Protein AF-A0A3R7XFP1-F1 (afdb_monomer_lite)

Radius of gyration: 24.04 Å; chains: 1; bounding box: 43×52×58 Å

Foldseek 3Di:
DDWPVVCVVQQFDLVQKWKWFDDPNDIHTFDKDFDDDDPTDTDIDTDDPDDGDMDMDGDHDPPVPPDPPPPVPPPPPPPPDDPPPDPPPDVVVVVVVVVVVVCVVVVVVVPD

Sequence (112 aa):
KVSSTWLNDNGIDHEDVYMNRFSGGEWERLDTTFEESDNEWYYYTSETPGFSQFAITGVQQDDPDKELVDENDVEPEEVDDLDEEEVPGFRILMSLFVVSVLVLAIGRFRYN

Secondary structure (DSSP, 8-state):
-EEHHHHHHHTEEEEEEEEEEEETTEEEEPPEEEEEE-SSEEEEEE--SS---EEEEEEEP--TTS----TT---------------TTHHHHHHHHHHHHHHHHHHHHTT-

InterPro domains:
  IPR026453 PGF-pre-PGF domain [TIGR04213] (1-58)

Organism: NCBI:txid768733

Structure (mmCIF, N/CA/C/O backbone):
data_AF-A0A3R7XFP1-F1
#
_entry.id   AF-A0A3R7XFP1-F1
#
loop_
_atom_site.group_PDB
_atom_site.id
_atom_site.type_symbol
_atom_site.label_atom_id
_atom_site.label_alt_id
_atom_site.label_comp_id
_atom_site.label_asym_id
_atom_site.label_entity_id
_atom_site.label_seq_id
_atom_site.pdbx_PDB_ins_code
_atom_site.Cartn_x
_atom_site.Cartn_y
_atom_site.Cartn_z
_atom_site.occupancy
_atom_site.B_iso_or_equiv
_atom_site.auth_seq_id
_atom_site.auth_comp_id
_atom_site.auth_asym_id
_atom_site.auth_atom_id
_atom_site.pdbx_PDB_model_num
ATOM 1 N N . LYS A 1 1 ? 5.909 1.981 1.208 1.00 95.69 1 LYS A N 1
ATOM 2 C CA . LYS A 1 1 ? 6.686 1.516 0.037 1.00 95.69 1 LYS A CA 1
ATOM 3 C C . LYS A 1 1 ? 6.097 0.213 -0.473 1.00 95.69 1 LYS A C 1
ATOM 5 O O . LYS A 1 1 ? 5.600 -0.550 0.351 1.00 95.69 1 LYS A O 1
ATOM 10 N N . VAL A 1 2 ? 6.174 -0.036 -1.773 1.00 97.75 2 VAL A N 1
ATOM 11 C CA . VAL A 1 2 ? 5.663 -1.238 -2.445 1.00 97.75 2 VAL A CA 1
ATOM 12 C C . VAL A 1 2 ? 6.746 -1.774 -3.372 1.00 97.75 2 VAL A C 1
ATOM 14 O O . VAL A 1 2 ? 7.483 -0.985 -3.955 1.00 97.75 2 VAL A O 1
ATOM 17 N N . SER A 1 3 ? 6.905 -3.096 -3.442 1.00 98.06 3 SER A N 1
ATOM 18 C CA . SER A 1 3 ? 7.925 -3.718 -4.293 1.00 98.06 3 SER A CA 1
ATOM 19 C C . SER A 1 3 ? 7.564 -3.543 -5.764 1.00 98.06 3 SER A C 1
ATOM 21 O O . SER A 1 3 ? 6.424 -3.792 -6.149 1.00 98.06 3 SER A O 1
ATOM 23 N N . SER A 1 4 ? 8.553 -3.173 -6.576 1.00 97.19 4 SER A N 1
ATOM 24 C CA . SER A 1 4 ? 8.412 -3.109 -8.030 1.00 97.19 4 SER A CA 1
ATOM 25 C C . SER A 1 4 ? 8.044 -4.471 -8.628 1.00 97.19 4 SER A C 1
ATOM 27 O O . SER A 1 4 ? 7.123 -4.567 -9.437 1.00 97.19 4 SER A O 1
ATOM 29 N N . THR A 1 5 ? 8.674 -5.547 -8.147 1.00 97.38 5 THR A N 1
ATOM 30 C CA . THR A 1 5 ? 8.362 -6.918 -8.575 1.00 97.38 5 THR A CA 1
ATOM 31 C C . THR A 1 5 ? 6.924 -7.299 -8.239 1.00 97.38 5 THR A C 1
ATOM 33 O O . THR A 1 5 ? 6.226 -7.823 -9.095 1.00 97.38 5 THR A O 1
ATOM 36 N N . TRP A 1 6 ? 6.439 -6.965 -7.037 1.00 96.25 6 TRP A N 1
ATOM 37 C CA . TRP A 1 6 ? 5.054 -7.266 -6.652 1.00 96.25 6 TRP A CA 1
ATOM 38 C C . TRP A 1 6 ? 4.032 -6.578 -7.565 1.00 96.25 6 TRP A C 1
ATOM 40 O O . TRP A 1 6 ? 3.044 -7.201 -7.941 1.00 96.25 6 TRP A O 1
ATOM 50 N N . LEU A 1 7 ? 4.270 -5.320 -7.951 1.00 95.69 7 LEU A N 1
ATOM 51 C CA . LEU A 1 7 ? 3.389 -4.612 -8.884 1.00 95.69 7 LEU A CA 1
ATOM 52 C C . LEU A 1 7 ? 3.375 -5.274 -10.263 1.00 95.69 7 LEU A C 1
ATOM 54 O O . LEU A 1 7 ? 2.302 -5.527 -10.805 1.00 95.69 7 LEU A O 1
ATOM 58 N N . ASN A 1 8 ? 4.552 -5.618 -10.788 1.00 94.38 8 ASN A N 1
ATOM 59 C CA . ASN A 1 8 ? 4.687 -6.285 -12.081 1.00 94.38 8 ASN A CA 1
ATOM 60 C C . ASN A 1 8 ? 3.996 -7.658 -12.091 1.00 94.38 8 ASN A C 1
ATOM 62 O O . ASN A 1 8 ? 3.134 -7.901 -12.933 1.00 94.38 8 ASN A O 1
ATOM 66 N N . ASP A 1 9 ? 4.285 -8.506 -11.100 1.00 94.94 9 ASP A N 1
ATOM 67 C CA . ASP A 1 9 ? 3.708 -9.851 -10.985 1.00 94.94 9 ASP A CA 1
ATOM 68 C C . ASP A 1 9 ? 2.173 -9.810 -10.928 1.00 94.94 9 ASP A C 1
ATOM 70 O O . ASP A 1 9 ? 1.490 -10.679 -11.469 1.00 94.94 9 ASP A O 1
ATOM 74 N N . ASN A 1 10 ? 1.615 -8.763 -10.314 1.00 93.81 10 ASN A N 1
ATOM 75 C CA . ASN A 1 10 ? 0.173 -8.575 -10.209 1.00 93.81 10 ASN A CA 1
ATOM 76 C C . ASN A 1 10 ? -0.421 -7.753 -11.369 1.00 93.81 10 ASN A C 1
ATOM 78 O O . ASN A 1 10 ? -1.639 -7.650 -11.467 1.00 93.81 10 ASN A O 1
ATOM 82 N N . GLY A 1 11 ? 0.386 -7.219 -12.295 1.00 94.06 11 GLY A N 1
ATOM 83 C CA . GLY A 1 11 ? -0.072 -6.325 -13.370 1.00 94.06 11 GLY A CA 1
ATOM 84 C C . GLY A 1 11 ? -0.773 -5.069 -12.850 1.00 94.06 11 GLY A C 1
ATOM 85 O O . GLY A 1 11 ? -1.818 -4.679 -13.364 1.00 94.06 11 GLY A O 1
ATOM 86 N N . ILE A 1 12 ? -0.230 -4.489 -11.785 1.00 95.50 12 ILE A N 1
ATOM 87 C CA . ILE A 1 12 ? -0.731 -3.271 -11.152 1.00 95.50 12 ILE A CA 1
ATOM 88 C C . ILE A 1 12 ? 0.181 -2.123 -11.581 1.00 95.50 12 ILE A C 1
ATOM 90 O O . ILE A 1 12 ? 1.398 -2.202 -11.397 1.00 95.50 12 ILE A O 1
ATOM 94 N N . ASP A 1 13 ? -0.392 -1.050 -12.125 1.00 95.56 13 ASP A N 1
ATOM 95 C CA . ASP A 1 13 ? 0.367 0.172 -12.380 1.00 95.56 13 ASP A CA 1
ATOM 96 C C . ASP A 1 13 ? 0.719 0.854 -11.047 1.00 95.56 13 ASP A C 1
ATOM 98 O O . ASP A 1 13 ? -0.062 0.853 -10.094 1.00 95.56 13 ASP A O 1
ATOM 102 N N . HIS A 1 14 ? 1.903 1.454 -10.954 1.00 95.25 14 HIS A N 1
ATOM 103 C CA . HIS A 1 14 ? 2.307 2.218 -9.777 1.00 95.25 14 HIS A CA 1
ATOM 104 C C . HIS A 1 14 ? 1.346 3.366 -9.418 1.00 95.25 14 HIS A C 1
ATOM 106 O O . HIS A 1 14 ? 1.277 3.722 -8.240 1.00 95.25 14 HIS A O 1
ATOM 112 N N . GLU A 1 15 ? 0.599 3.917 -10.379 1.00 95.38 15 GLU A N 1
ATOM 113 C CA . GLU A 1 15 ? -0.440 4.931 -10.145 1.00 95.38 15 GLU A CA 1
ATOM 114 C C . GLU A 1 15 ? -1.734 4.338 -9.554 1.00 95.38 15 GLU A C 1
ATOM 116 O O . GLU A 1 15 ? -2.513 5.052 -8.921 1.00 95.38 15 GLU A O 1
ATOM 121 N N . ASP A 1 16 ? -1.937 3.024 -9.681 1.00 96.31 16 ASP A N 1
ATOM 122 C CA . ASP A 1 16 ? -3.137 2.302 -9.243 1.00 96.31 16 ASP A CA 1
ATOM 123 C C . ASP A 1 16 ? -2.993 1.694 -7.834 1.00 96.31 16 ASP A C 1
ATOM 125 O O . ASP A 1 16 ? -3.741 0.792 -7.444 1.00 96.31 16 ASP A O 1
ATOM 129 N N . VAL A 1 17 ? -2.039 2.195 -7.043 1.00 97.88 17 VAL A N 1
ATOM 130 C CA . VAL A 1 17 ? -1.756 1.766 -5.666 1.00 97.88 17 VAL A CA 1
ATOM 131 C C . VAL A 1 17 ? -2.382 2.719 -4.652 1.00 97.88 17 VAL A C 1
ATOM 133 O O . VAL A 1 17 ? -2.172 3.929 -4.690 1.00 97.88 17 VAL A O 1
ATOM 136 N N . TYR A 1 18 ? -3.079 2.159 -3.663 1.00 97.69 18 TYR A N 1
ATOM 137 C CA . TYR A 1 18 ? -3.783 2.924 -2.635 1.00 97.69 18 TYR A CA 1
ATOM 138 C C . TYR A 1 18 ? -3.510 2.401 -1.227 1.00 97.69 18 TYR A C 1
ATOM 140 O O . TYR A 1 18 ? -3.499 1.189 -0.987 1.00 97.69 18 TYR A O 1
ATOM 148 N N . MET A 1 19 ? -3.369 3.321 -0.269 1.00 97.88 19 MET A N 1
ATOM 149 C CA . MET A 1 19 ? -3.447 3.006 1.153 1.00 97.88 19 MET A CA 1
ATOM 150 C C . MET A 1 19 ? -4.905 3.068 1.614 1.00 97.88 19 MET A C 1
ATOM 152 O O . MET A 1 19 ? -5.618 4.035 1.363 1.00 97.88 19 MET A O 1
ATOM 156 N N . ASN A 1 20 ? -5.353 2.042 2.327 1.00 97.69 20 ASN A N 1
ATOM 157 C CA . ASN A 1 20 ? -6.683 1.973 2.920 1.00 97.69 20 ASN A CA 1
ATOM 158 C C . ASN A 1 20 ? -6.560 1.950 4.436 1.00 97.69 20 ASN A C 1
ATOM 160 O O . ASN A 1 20 ? -5.631 1.356 4.985 1.00 97.69 20 ASN A O 1
ATOM 164 N N . ARG A 1 21 ? -7.522 2.566 5.111 1.00 97.88 21 ARG A N 1
ATOM 165 C CA . ARG A 1 21 ? -7.634 2.645 6.562 1.00 97.88 21 ARG A CA 1
ATOM 166 C C . ARG A 1 21 ? -8.891 1.918 7.004 1.00 97.88 21 ARG A C 1
ATOM 168 O O . ARG A 1 21 ? -9.978 2.217 6.528 1.00 97.88 21 ARG A O 1
ATOM 175 N N . PHE A 1 22 ? -8.764 1.008 7.959 1.00 97.75 22 PHE A N 1
ATOM 176 C CA . PHE A 1 22 ? -9.941 0.415 8.582 1.00 97.75 22 PHE A CA 1
ATOM 177 C C . PHE A 1 22 ? -10.499 1.372 9.636 1.00 97.75 22 PHE A C 1
ATOM 179 O O . PHE A 1 22 ? -9.761 1.842 10.499 1.00 97.75 22 PHE A O 1
ATOM 186 N N . SER A 1 23 ? -11.781 1.705 9.614 1.00 96.19 23 SER A N 1
ATOM 187 C CA . SER A 1 23 ? -12.400 2.538 10.647 1.00 96.19 23 SER A CA 1
ATOM 188 C C . SER A 1 23 ? -13.897 2.334 10.677 1.00 96.19 23 SER A C 1
ATOM 190 O O . SER A 1 23 ? -14.493 2.056 9.652 1.00 96.19 23 SER A O 1
ATOM 192 N N . GLY A 1 24 ? -14.522 2.430 11.851 1.00 93.81 24 GLY A N 1
ATOM 193 C CA . GLY A 1 24 ? -15.981 2.299 11.942 1.00 93.81 24 GLY A CA 1
ATOM 194 C C . GLY A 1 24 ? -16.544 0.936 11.509 1.00 93.81 24 GLY A C 1
ATOM 195 O O . GLY A 1 24 ? -17.755 0.807 11.393 1.00 93.81 24 GLY A O 1
ATOM 196 N N . GLY A 1 25 ? -15.697 -0.082 11.310 1.00 97.06 25 GLY A N 1
ATOM 197 C CA . GLY A 1 25 ? -16.107 -1.390 10.792 1.00 97.06 25 GLY A CA 1
ATOM 198 C C . GLY A 1 25 ? -15.992 -1.539 9.271 1.00 97.06 25 GLY A C 1
ATOM 199 O O . GLY A 1 25 ? -16.368 -2.585 8.752 1.00 97.06 25 GLY A O 1
ATOM 200 N N . GLU A 1 26 ? -15.456 -0.542 8.567 1.00 97.69 26 GLU A N 1
ATOM 201 C CA . GLU A 1 26 ? -15.317 -0.527 7.110 1.00 97.69 26 GLU A CA 1
ATOM 202 C C . GLU A 1 26 ? -13.911 -0.101 6.661 1.00 97.69 26 GLU A C 1
ATOM 204 O O . GLU A 1 26 ? -13.131 0.464 7.432 1.00 97.69 26 GLU A O 1
ATOM 209 N N . TRP A 1 27 ? -13.568 -0.421 5.411 1.00 97.69 27 TRP A N 1
ATOM 210 C CA . TRP A 1 27 ? -12.326 0.018 4.775 1.00 97.69 27 TRP A CA 1
ATOM 211 C C . TRP A 1 27 ? -12.563 1.313 4.004 1.00 97.69 27 TRP A C 1
ATOM 213 O O . TRP A 1 27 ? -13.405 1.369 3.113 1.00 97.69 27 TRP A O 1
ATOM 223 N N . GLU A 1 28 ? -11.779 2.335 4.325 1.00 96.94 28 GLU A N 1
ATOM 224 C CA . GLU A 1 28 ? -11.789 3.640 3.676 1.00 96.94 28 GLU A CA 1
ATOM 225 C C . GLU A 1 28 ? -10.501 3.811 2.867 1.00 96.94 28 GLU A C 1
ATOM 227 O O . GLU A 1 28 ? -9.400 3.691 3.410 1.00 96.94 28 GLU A O 1
ATOM 232 N N . ARG A 1 29 ? -10.622 4.101 1.570 1.00 96.94 29 ARG A N 1
ATOM 233 C CA . ARG A 1 29 ? -9.469 4.453 0.737 1.00 96.94 29 ARG A CA 1
ATOM 234 C C . ARG A 1 29 ? -8.988 5.855 1.100 1.00 96.94 29 ARG A C 1
ATOM 236 O O . ARG A 1 29 ? -9.781 6.791 1.109 1.00 96.94 29 ARG A O 1
ATOM 243 N N . LEU A 1 30 ? -7.695 5.994 1.364 1.00 97.38 30 LEU A N 1
ATOM 244 C CA . LEU A 1 30 ? -7.065 7.280 1.628 1.00 97.38 30 LEU A CA 1
ATOM 245 C C . LEU A 1 30 ? -6.546 7.906 0.339 1.00 97.38 30 LEU A C 1
ATOM 247 O O . LEU A 1 30 ? -6.166 7.202 -0.602 1.00 97.38 30 LEU A O 1
ATOM 251 N N . ASP A 1 31 ? -6.460 9.233 0.344 1.00 96.12 31 ASP A N 1
ATOM 252 C CA . ASP A 1 31 ? -5.712 9.957 -0.676 1.00 96.12 31 ASP A CA 1
ATOM 253 C C . ASP A 1 31 ? -4.241 9.520 -0.613 1.00 96.12 31 ASP A C 1
ATOM 255 O O . ASP A 1 31 ? -3.591 9.599 0.436 1.00 96.12 31 ASP A O 1
ATOM 259 N N . THR A 1 32 ? -3.762 8.925 -1.702 1.00 97.88 32 THR A N 1
ATOM 260 C CA . THR A 1 32 ? -2.455 8.267 -1.778 1.00 97.88 32 THR A CA 1
ATOM 261 C C . THR A 1 32 ? -1.677 8.876 -2.924 1.00 97.88 32 THR A C 1
ATOM 263 O O . THR A 1 32 ? -2.071 8.756 -4.080 1.00 97.88 32 THR A O 1
ATOM 266 N N . THR A 1 33 ? -0.561 9.510 -2.590 1.00 97.81 33 THR A N 1
ATOM 267 C CA . THR A 1 33 ? 0.311 10.187 -3.544 1.00 97.81 33 THR A CA 1
ATOM 268 C C . THR A 1 33 ? 1.551 9.343 -3.764 1.00 97.81 33 THR A C 1
ATOM 270 O O . THR A 1 33 ? 2.228 8.970 -2.805 1.00 97.81 33 THR A O 1
ATOM 273 N N . PHE A 1 34 ? 1.855 9.042 -5.023 1.00 97.50 34 PHE A N 1
ATOM 274 C CA . PHE A 1 34 ? 3.166 8.533 -5.409 1.00 97.50 34 PHE A CA 1
ATOM 275 C C . PHE A 1 34 ? 4.208 9.653 -5.295 1.00 97.50 34 PHE A C 1
ATOM 277 O O . PHE A 1 34 ? 3.997 10.750 -5.809 1.00 97.50 34 PHE A O 1
ATOM 284 N N . GLU A 1 35 ? 5.323 9.380 -4.621 1.00 97.44 35 GLU A N 1
ATOM 285 C CA . GLU A 1 35 ? 6.387 10.366 -4.385 1.00 97.44 35 GLU A CA 1
ATOM 286 C C . GLU A 1 35 ? 7.573 10.133 -5.321 1.00 97.44 35 GLU A C 1
ATOM 288 O O . GLU A 1 35 ? 7.958 10.995 -6.109 1.00 97.44 35 GLU A O 1
ATOM 293 N N . GLU A 1 36 ? 8.171 8.949 -5.215 1.00 97.12 36 GLU A N 1
ATOM 294 C CA . GLU A 1 36 ? 9.376 8.574 -5.938 1.00 97.12 36 GLU A CA 1
ATOM 295 C C . GLU A 1 36 ? 9.515 7.053 -6.007 1.00 97.12 36 GLU A C 1
ATOM 297 O O . GLU A 1 36 ? 8.851 6.298 -5.291 1.00 97.12 36 GLU A O 1
ATOM 302 N N . SER A 1 37 ? 10.427 6.597 -6.856 1.00 97.62 37 SER A N 1
ATOM 303 C CA . SER A 1 37 ? 10.804 5.194 -6.969 1.00 97.62 37 SER A CA 1
ATOM 304 C C . SER A 1 37 ? 12.317 5.048 -7.025 1.00 97.62 37 SER A C 1
ATOM 306 O O . SER A 1 37 ? 13.020 5.912 -7.551 1.00 97.62 37 SER A O 1
ATOM 308 N N . ASP A 1 38 ? 12.803 3.908 -6.554 1.00 96.69 38 ASP A N 1
ATOM 309 C CA . ASP A 1 38 ? 14.154 3.425 -6.816 1.00 96.69 38 ASP A CA 1
ATOM 310 C C . ASP A 1 38 ? 14.104 2.136 -7.662 1.00 96.69 38 ASP A C 1
ATOM 312 O O . ASP A 1 38 ? 13.084 1.816 -8.273 1.00 96.69 38 ASP A O 1
ATOM 316 N N . ASN A 1 39 ? 15.217 1.402 -7.745 1.00 95.38 39 ASN A N 1
ATOM 317 C CA . ASN A 1 39 ? 15.298 0.186 -8.560 1.00 95.38 39 ASN A CA 1
ATOM 318 C C . ASN A 1 39 ? 14.435 -0.978 -8.038 1.00 95.38 39 ASN A C 1
ATOM 320 O O . ASN A 1 39 ? 14.188 -1.919 -8.787 1.00 95.38 39 ASN A O 1
ATOM 324 N N . GLU A 1 40 ? 14.033 -0.967 -6.768 1.00 97.62 40 GLU A N 1
ATOM 325 C CA . GLU A 1 40 ? 13.347 -2.085 -6.111 1.00 97.62 40 GLU A CA 1
ATOM 326 C C . GLU A 1 40 ? 11.978 -1.675 -5.542 1.00 97.62 40 GLU A C 1
ATOM 328 O O . GLU A 1 40 ? 11.085 -2.519 -5.411 1.00 97.62 40 GLU A O 1
ATOM 333 N N . TRP A 1 41 ? 11.777 -0.390 -5.236 1.00 98.19 41 TRP A N 1
ATOM 334 C CA . TRP A 1 41 ? 10.626 0.101 -4.484 1.00 98.19 41 TRP A CA 1
ATOM 335 C C . TRP A 1 41 ? 9.979 1.345 -5.094 1.00 98.19 41 TRP A C 1
ATOM 337 O O . TRP A 1 41 ? 10.652 2.259 -5.564 1.00 98.19 41 TRP A O 1
ATOM 347 N N . TYR A 1 42 ? 8.657 1.415 -4.952 1.00 98.38 42 TYR A N 1
ATOM 348 C CA . TYR A 1 42 ? 7.843 2.617 -5.125 1.00 98.38 42 TYR A CA 1
ATOM 349 C C . TYR A 1 42 ? 7.437 3.169 -3.751 1.00 98.38 42 TYR A C 1
ATOM 351 O O . TYR A 1 42 ? 7.040 2.411 -2.852 1.00 98.38 42 TYR A O 1
ATOM 359 N N . TYR A 1 43 ? 7.544 4.481 -3.559 1.00 98.31 43 TYR A N 1
ATOM 360 C CA . TYR A 1 43 ? 7.255 5.171 -2.303 1.00 98.31 43 TYR A CA 1
ATOM 361 C C . TYR A 1 43 ? 6.003 6.035 -2.439 1.00 98.31 43 TYR A C 1
ATOM 363 O O . TYR A 1 43 ? 5.799 6.714 -3.442 1.00 98.31 43 TYR A O 1
ATOM 371 N N . TYR A 1 44 ? 5.165 5.982 -1.404 1.00 98.19 44 TYR A N 1
ATOM 372 C CA . TYR A 1 44 ? 3.855 6.622 -1.374 1.00 98.19 44 TYR A CA 1
ATOM 373 C C . TYR A 1 44 ? 3.636 7.305 -0.031 1.00 98.19 44 TYR A C 1
ATOM 375 O O . TYR A 1 44 ? 4.094 6.792 1.000 1.00 98.19 44 TYR A O 1
ATOM 383 N N . THR A 1 45 ? 2.870 8.391 -0.054 1.00 97.81 45 THR A N 1
ATOM 384 C CA . THR A 1 45 ? 2.438 9.153 1.120 1.00 97.81 45 THR A CA 1
ATOM 385 C C . THR A 1 45 ? 0.916 9.235 1.161 1.00 97.81 45 THR A C 1
ATOM 387 O O . THR A 1 45 ? 0.269 9.400 0.131 1.00 97.81 45 THR A O 1
ATOM 390 N N . SER A 1 46 ? 0.345 9.174 2.365 1.00 97.31 46 SER A N 1
ATOM 391 C CA . SER A 1 46 ? -1.077 9.428 2.606 1.00 97.31 46 SER A CA 1
ATOM 392 C C . SER A 1 46 ? -1.268 10.157 3.927 1.00 97.31 46 SER A C 1
ATOM 394 O O . SER A 1 46 ? -0.615 9.834 4.925 1.00 97.31 46 SER A O 1
ATOM 396 N N . GLU A 1 47 ? -2.200 11.105 3.963 1.00 95.50 47 GLU A N 1
ATOM 397 C CA . GLU A 1 47 ? -2.611 11.744 5.210 1.00 95.50 47 GLU A CA 1
ATOM 398 C C . GLU A 1 47 ? -3.570 10.831 5.983 1.00 95.50 47 GLU A C 1
ATOM 400 O O . GLU A 1 47 ? -4.523 10.281 5.431 1.00 95.50 47 GLU A O 1
ATOM 405 N N . THR A 1 48 ? -3.330 10.658 7.287 1.00 93.88 48 THR A N 1
ATOM 406 C CA . THR A 1 48 ? -4.188 9.822 8.142 1.00 93.88 48 THR A CA 1
ATOM 407 C C . THR A 1 48 ? -4.738 10.641 9.312 1.00 93.88 48 THR A C 1
ATOM 409 O O . THR A 1 48 ? -3.949 11.295 9.999 1.00 93.88 48 THR A O 1
ATOM 412 N N . PRO A 1 49 ? -6.049 10.571 9.623 1.00 89.31 49 PRO A N 1
ATOM 413 C CA . PRO A 1 49 ? -6.630 11.265 10.781 1.00 89.31 49 PRO A CA 1
ATOM 414 C C . PRO A 1 49 ? -6.140 10.739 12.142 1.00 89.31 49 PRO A C 1
ATOM 416 O O . PRO A 1 49 ? -6.397 11.347 13.179 1.00 89.31 49 PRO A O 1
ATOM 419 N N . GLY A 1 50 ? -5.485 9.575 12.159 1.00 91.81 50 GLY A N 1
ATOM 420 C CA . GLY A 1 50 ? -4.982 8.920 13.359 1.00 91.81 50 GLY A CA 1
ATOM 421 C C . GLY A 1 50 ? -4.691 7.438 13.133 1.00 91.81 50 GLY A C 1
ATOM 422 O O . GLY A 1 50 ? -4.912 6.895 12.048 1.00 91.81 50 GLY A O 1
ATOM 423 N N . PHE A 1 51 ? -4.227 6.774 14.191 1.00 93.06 51 PHE A N 1
ATOM 424 C CA . PHE A 1 51 ? -3.855 5.361 14.152 1.00 93.06 51 PHE A CA 1
ATOM 425 C C . PHE A 1 51 ? -5.040 4.444 13.834 1.00 93.06 51 PHE A C 1
ATOM 427 O O . PHE A 1 51 ? -6.147 4.628 14.343 1.00 93.06 51 PHE A O 1
ATOM 434 N N . SER A 1 52 ? -4.776 3.438 13.002 1.00 96.75 52 SER A N 1
ATOM 435 C CA . SER A 1 52 ? -5.676 2.323 12.734 1.00 96.75 52 SER A CA 1
ATOM 436 C C . SER A 1 52 ? -4.923 1.134 12.125 1.00 96.75 52 SER A C 1
ATOM 438 O O . SER A 1 52 ? -3.694 1.145 12.051 1.00 96.75 52 SER A O 1
ATOM 440 N N . GLN A 1 53 ? -5.657 0.112 11.686 1.00 97.75 53 GLN A N 1
ATOM 441 C CA . GLN A 1 53 ? -5.155 -0.863 10.724 1.00 97.75 53 GLN A CA 1
ATOM 442 C C . GLN A 1 53 ? -5.140 -0.242 9.329 1.00 97.75 53 GLN A C 1
ATOM 444 O O . GLN A 1 53 ? -6.057 0.499 8.959 1.00 97.75 53 GLN A O 1
ATOM 449 N N . PHE A 1 54 ? -4.104 -0.571 8.565 1.00 97.06 54 PHE A N 1
ATOM 450 C CA . PHE A 1 54 ? -3.923 -0.088 7.207 1.00 97.06 54 PHE A CA 1
ATOM 451 C C . PHE A 1 54 ? -3.606 -1.249 6.270 1.00 97.06 54 PHE A C 1
ATOM 453 O O . PHE A 1 54 ? -2.981 -2.226 6.684 1.00 97.06 54 PHE A O 1
ATOM 460 N N . ALA A 1 55 ? -4.026 -1.125 5.017 1.00 97.75 55 ALA A N 1
ATOM 461 C CA . ALA A 1 55 ? -3.745 -2.085 3.959 1.00 97.75 55 ALA A CA 1
ATOM 462 C C . ALA A 1 55 ? -3.318 -1.348 2.693 1.00 97.75 55 ALA A C 1
ATOM 464 O O . ALA A 1 55 ? -3.880 -0.307 2.360 1.00 97.75 55 ALA A O 1
ATOM 465 N N . ILE A 1 56 ? -2.343 -1.901 1.981 1.00 97.50 56 ILE A N 1
ATOM 466 C CA . ILE A 1 56 ? -1.966 -1.437 0.647 1.00 97.50 56 ILE A CA 1
ATOM 467 C C . ILE A 1 56 ? -2.693 -2.328 -0.355 1.00 97.50 56 ILE A C 1
ATOM 469 O O . ILE A 1 56 ? -2.622 -3.551 -0.253 1.00 97.50 56 ILE A O 1
ATOM 473 N N . THR A 1 57 ? -3.400 -1.721 -1.299 1.00 97.38 57 THR A N 1
ATOM 474 C CA . THR A 1 57 ? -4.117 -2.420 -2.373 1.00 97.38 57 THR A CA 1
ATOM 475 C C . THR A 1 57 ? -3.700 -1.849 -3.713 1.00 97.38 57 THR A C 1
ATOM 477 O O . THR A 1 57 ? -3.387 -0.662 -3.775 1.00 97.38 57 THR A O 1
ATOM 480 N N . GLY A 1 58 ? -3.784 -2.641 -4.777 1.00 95.69 58 GLY A N 1
ATOM 481 C CA . GLY A 1 58 ? -3.687 -2.127 -6.136 1.00 95.69 58 GLY A CA 1
ATOM 482 C C . GLY A 1 58 ? -4.860 -2.573 -6.994 1.00 95.69 58 GLY A C 1
ATOM 483 O O . GLY A 1 58 ? -5.464 -3.612 -6.721 1.00 95.69 58 GLY A O 1
ATOM 484 N N . VAL A 1 59 ? -5.208 -1.762 -7.987 1.00 93.81 59 VAL A N 1
ATOM 485 C CA . VAL A 1 59 ? -6.205 -2.115 -9.001 1.00 93.81 59 VAL A CA 1
ATOM 486 C C . VAL A 1 59 ? -5.456 -2.676 -10.203 1.00 93.81 59 VAL A C 1
ATOM 488 O O . VAL A 1 59 ? -4.551 -2.033 -10.725 1.00 93.81 59 VAL A O 1
ATOM 491 N N . GLN A 1 60 ? -5.795 -3.899 -10.605 1.00 90.56 60 GLN A N 1
ATOM 492 C CA . GLN A 1 60 ? -5.274 -4.451 -11.852 1.00 90.56 60 GLN A CA 1
ATOM 493 C C . GLN A 1 60 ? -5.924 -3.689 -13.002 1.00 90.56 60 GLN A C 1
ATOM 495 O O . GLN A 1 60 ? -7.139 -3.481 -12.993 1.00 90.56 60 GLN A O 1
ATOM 500 N N . GLN A 1 61 ? -5.127 -3.264 -13.975 1.00 77.88 61 GLN A N 1
ATOM 501 C CA . GLN A 1 61 ? -5.700 -2.788 -15.225 1.00 77.88 61 GLN A CA 1
ATOM 502 C C . GLN A 1 61 ? -6.249 -4.002 -15.971 1.00 77.88 61 GLN A C 1
ATOM 504 O O . GLN A 1 61 ? -5.591 -5.044 -16.011 1.00 77.88 61 GLN A O 1
ATOM 509 N N . ASP A 1 62 ? -7.463 -3.880 -16.514 1.00 67.62 62 ASP A N 1
ATOM 510 C CA . ASP A 1 62 ? -8.058 -4.904 -17.370 1.00 67.62 62 ASP A CA 1
ATOM 511 C C . ASP A 1 62 ? -7.176 -5.051 -18.617 1.00 67.62 62 A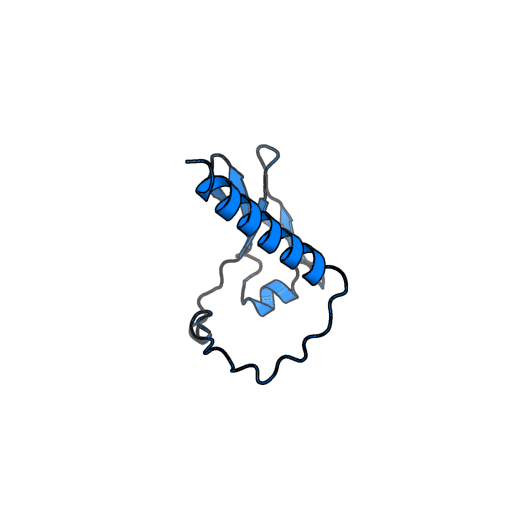SP A C 1
ATOM 513 O O . ASP A 1 62 ? -7.345 -4.341 -19.611 1.00 67.62 62 ASP A O 1
ATOM 517 N N . ASP A 1 63 ? -6.192 -5.940 -18.545 1.00 59.66 63 ASP A N 1
ATOM 518 C CA . ASP A 1 63 ? -5.466 -6.414 -19.707 1.00 59.66 63 ASP A CA 1
ATOM 519 C C . ASP A 1 63 ? -6.383 -7.423 -20.414 1.00 59.66 63 ASP A C 1
ATOM 521 O O . ASP A 1 63 ? -6.632 -8.498 -19.860 1.00 59.66 63 ASP A O 1
ATOM 525 N N . PRO A 1 64 ? -6.933 -7.105 -21.603 1.00 57.59 64 PRO A N 1
ATOM 526 C CA . PRO A 1 64 ? -7.816 -8.021 -22.321 1.00 57.59 64 PRO A CA 1
ATOM 527 C C . PRO A 1 64 ? -7.132 -9.347 -22.696 1.00 57.59 64 PRO A C 1
ATOM 529 O O . PRO A 1 64 ? -7.839 -10.286 -23.061 1.00 57.59 64 PRO A O 1
ATOM 532 N N . ASP A 1 65 ? -5.800 -9.431 -22.584 1.00 56.56 65 ASP A N 1
ATOM 533 C CA . ASP A 1 65 ? -5.007 -10.626 -22.868 1.00 56.56 65 ASP A CA 1
ATOM 534 C C . ASP A 1 65 ? -4.556 -11.383 -21.598 1.00 56.56 65 ASP A C 1
ATOM 536 O O . ASP A 1 65 ? -3.978 -12.469 -21.710 1.00 56.56 65 ASP A O 1
ATOM 540 N N . LYS A 1 66 ? -4.846 -10.882 -20.383 1.00 55.12 66 LYS A N 1
ATOM 541 C CA . LYS A 1 66 ? -4.716 -11.695 -19.164 1.00 55.12 66 LYS A CA 1
ATOM 542 C C . LYS A 1 66 ? -5.918 -12.630 -19.075 1.00 55.12 66 LYS A C 1
ATOM 544 O O . LYS A 1 66 ? -6.996 -12.236 -18.633 1.00 55.12 66 LYS A O 1
ATOM 549 N N . GLU A 1 67 ? -5.724 -13.891 -19.464 1.00 53.00 67 GLU A N 1
ATOM 550 C CA . GLU A 1 67 ? -6.614 -14.968 -19.029 1.00 53.00 67 GLU A CA 1
ATOM 551 C C . GLU A 1 67 ? -6.755 -14.874 -17.505 1.00 53.00 67 GLU A C 1
ATOM 553 O O . GLU A 1 67 ? -5.774 -14.981 -16.764 1.00 53.00 67 GLU A O 1
ATOM 558 N N . LEU A 1 68 ? -7.979 -14.606 -17.048 1.00 53.38 68 LEU A N 1
ATOM 559 C CA . LEU A 1 68 ? -8.348 -14.683 -15.645 1.00 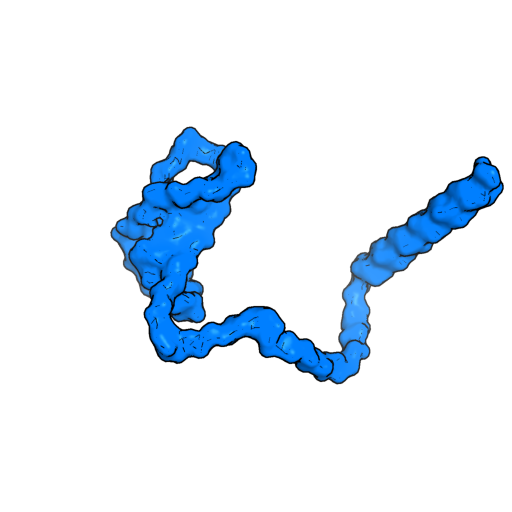53.38 68 LEU A CA 1
ATOM 560 C C . LEU A 1 68 ? -8.077 -16.121 -15.210 1.00 53.38 68 LEU A C 1
ATOM 562 O O . LEU A 1 68 ? -8.872 -17.014 -15.498 1.00 53.38 68 LEU A O 1
ATOM 566 N N . VAL A 1 69 ? -6.941 -16.358 -14.557 1.00 51.72 69 VAL A N 1
ATOM 567 C CA . VAL A 1 69 ? -6.749 -17.594 -13.808 1.00 51.72 69 VAL A CA 1
ATOM 568 C C . VAL A 1 69 ? -7.730 -17.496 -12.652 1.00 51.72 69 VAL A C 1
ATOM 570 O O . VAL A 1 69 ? -7.491 -16.792 -11.672 1.00 51.72 69 VAL A O 1
ATOM 573 N N . ASP A 1 70 ? -8.894 -18.107 -12.843 1.00 46.47 70 ASP A N 1
ATOM 574 C CA . ASP A 1 70 ? -9.888 -18.277 -11.803 1.00 46.47 70 ASP A CA 1
ATOM 575 C C . ASP A 1 70 ? -9.215 -19.040 -10.660 1.00 46.47 70 ASP A C 1
ATOM 577 O O . ASP A 1 70 ? -8.886 -20.218 -10.785 1.00 46.47 70 ASP A O 1
ATOM 581 N N . GLU A 1 71 ? -8.983 -18.364 -9.536 1.00 57.16 71 GLU A N 1
ATOM 582 C CA . GLU A 1 71 ? -8.466 -18.999 -8.321 1.00 57.16 71 GLU A CA 1
ATOM 583 C C . GLU A 1 71 ? -9.417 -20.084 -7.777 1.00 57.16 71 GLU A C 1
ATOM 585 O O . GLU A 1 71 ? -9.028 -20.859 -6.905 1.00 57.16 71 GLU A O 1
ATOM 590 N N . ASN A 1 72 ? -10.646 -20.171 -8.304 1.00 52.47 72 ASN A N 1
ATOM 591 C CA . ASN A 1 72 ? -11.614 -21.218 -7.991 1.00 52.47 72 ASN A CA 1
ATOM 592 C C . ASN A 1 72 ? -11.598 -22.399 -8.980 1.00 52.47 72 ASN A C 1
ATOM 594 O O . ASN A 1 72 ? -12.301 -23.375 -8.720 1.00 52.47 72 ASN A O 1
ATOM 598 N N . ASP A 1 73 ? -10.807 -22.345 -10.060 1.00 45.41 73 ASP A N 1
ATOM 599 C CA . ASP A 1 73 ? -10.622 -23.447 -11.024 1.00 45.41 73 ASP A CA 1
ATOM 600 C C . ASP A 1 73 ? -9.233 -24.097 -10.893 1.00 45.41 73 ASP A C 1
ATOM 602 O O . ASP A 1 73 ? -8.656 -24.624 -11.842 1.00 45.41 73 ASP A O 1
ATOM 606 N N . VAL A 1 74 ? -8.673 -24.079 -9.679 1.00 47.66 74 VAL A N 1
ATOM 607 C CA . VAL A 1 74 ? -7.665 -25.072 -9.306 1.00 47.66 74 VAL A CA 1
ATOM 608 C C . VAL A 1 74 ? -8.428 -26.356 -9.013 1.00 47.66 74 VAL A C 1
ATOM 610 O O . VAL A 1 74 ? -8.876 -26.595 -7.888 1.00 47.66 74 VAL A O 1
ATOM 613 N N . GLU A 1 75 ? -8.605 -27.177 -10.049 1.00 60.56 75 GLU A N 1
ATOM 614 C CA . GLU A 1 75 ? -8.879 -28.598 -9.866 1.00 60.56 75 GLU A CA 1
ATOM 615 C C . GLU A 1 75 ? -7.841 -29.106 -8.853 1.00 60.56 75 GLU A C 1
ATOM 617 O O . GLU A 1 75 ? -6.643 -28.893 -9.064 1.00 60.56 75 GLU A O 1
ATOM 622 N N . PRO A 1 76 ? -8.259 -29.648 -7.694 1.00 50.94 76 PRO A N 1
ATOM 623 C CA . PRO A 1 76 ? -7.308 -30.080 -6.690 1.00 50.94 76 PRO A CA 1
ATOM 624 C C . PRO A 1 76 ? -6.428 -31.138 -7.342 1.00 50.94 76 PRO A C 1
ATOM 626 O O . PRO A 1 76 ? -6.908 -32.229 -7.649 1.00 50.94 76 PRO A O 1
ATOM 629 N N . GLU A 1 77 ? -5.156 -30.811 -7.575 1.00 55.84 77 GLU A N 1
ATOM 630 C CA . GLU A 1 77 ? -4.186 -31.838 -7.912 1.00 55.84 77 GLU A CA 1
ATOM 631 C C . GLU A 1 77 ? -4.258 -32.872 -6.789 1.00 55.84 77 GLU A C 1
ATOM 633 O O . GLU A 1 77 ? -4.091 -32.539 -5.609 1.00 55.84 77 GLU A O 1
ATOM 638 N N . GLU A 1 78 ? -4.592 -34.113 -7.148 1.00 56.16 78 GLU A N 1
ATOM 639 C CA . GLU A 1 78 ? -4.408 -35.256 -6.267 1.00 56.16 78 GLU A CA 1
ATOM 640 C C . GLU A 1 78 ? -2.922 -35.287 -5.910 1.00 56.16 78 GLU A C 1
ATOM 642 O O . GLU A 1 78 ? -2.079 -35.768 -6.666 1.00 56.16 78 GLU A O 1
ATOM 647 N N . VAL A 1 79 ? -2.601 -34.709 -4.754 1.00 50.44 79 VAL A N 1
ATOM 648 C CA . VAL A 1 79 ? -1.327 -34.901 -4.080 1.00 50.44 79 VAL A CA 1
ATOM 649 C C . VAL A 1 79 ? -1.315 -36.356 -3.640 1.00 50.44 79 VAL A C 1
ATOM 651 O O . VAL A 1 79 ? -1.858 -36.721 -2.594 1.00 50.44 79 VAL A O 1
ATOM 654 N N . ASP A 1 80 ? -0.771 -37.180 -4.527 1.00 50.53 80 ASP A N 1
ATOM 655 C CA . ASP A 1 80 ? -0.428 -38.563 -4.269 1.00 50.53 80 ASP A CA 1
ATOM 656 C C . ASP A 1 80 ? 0.595 -38.587 -3.124 1.00 50.53 80 ASP A C 1
ATOM 658 O O . ASP A 1 80 ? 1.648 -37.950 -3.178 1.00 50.53 80 ASP A O 1
ATOM 662 N N . ASP A 1 81 ? 0.205 -39.307 -2.081 1.00 47.09 81 ASP A N 1
ATOM 663 C CA . ASP A 1 81 ? 0.979 -39.755 -0.935 1.00 47.09 81 ASP A CA 1
ATOM 664 C C . ASP A 1 81 ? 1.554 -38.731 0.069 1.00 47.09 81 ASP A C 1
ATOM 666 O O . ASP A 1 81 ? 2.539 -38.014 -0.104 1.00 47.09 81 ASP A O 1
ATOM 670 N N . LEU A 1 82 ? 0.920 -38.804 1.240 1.00 52.47 82 LEU A N 1
ATOM 671 C CA . LEU A 1 82 ? 1.353 -38.340 2.546 1.00 52.47 82 LEU A CA 1
ATOM 672 C C . LEU A 1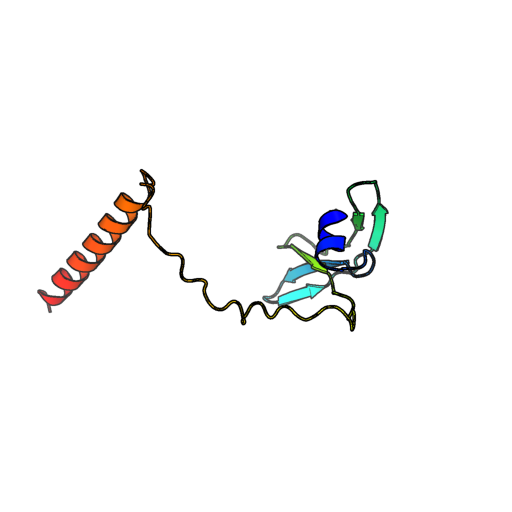 82 ? 2.692 -38.978 2.954 1.00 52.47 82 LEU A C 1
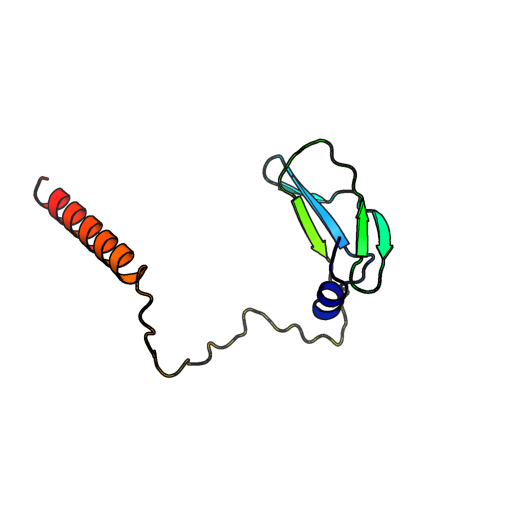ATOM 674 O O . LEU A 1 82 ? 2.705 -39.991 3.657 1.00 52.47 82 LEU A O 1
ATOM 678 N N . ASP A 1 83 ? 3.811 -38.327 2.657 1.00 54.94 83 ASP A N 1
ATOM 679 C CA . ASP A 1 83 ? 4.949 -38.403 3.57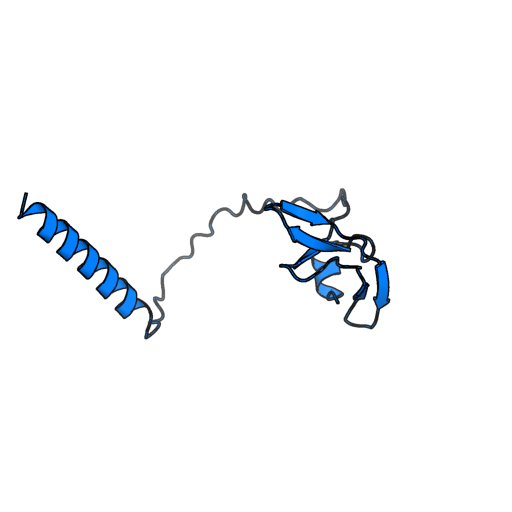0 1.00 54.94 83 ASP A CA 1
ATOM 680 C C . ASP A 1 83 ? 4.661 -37.453 4.738 1.00 54.94 83 ASP A C 1
ATOM 682 O O . ASP A 1 83 ? 4.885 -36.242 4.700 1.00 54.94 83 ASP A O 1
ATOM 686 N N . GLU A 1 84 ? 4.054 -38.031 5.775 1.00 58.03 84 GLU A N 1
ATOM 687 C CA . GLU A 1 84 ? 3.756 -37.401 7.055 1.00 58.03 84 GLU A CA 1
ATOM 688 C C . GLU A 1 84 ? 5.080 -37.050 7.770 1.00 58.03 84 GLU A C 1
ATOM 690 O O . GLU A 1 84 ? 5.504 -37.728 8.703 1.00 58.03 84 GLU A O 1
ATOM 695 N N . GLU A 1 85 ? 5.772 -35.999 7.321 1.00 59.66 85 GLU A N 1
ATOM 696 C CA . GLU A 1 85 ? 6.935 -35.434 8.013 1.00 59.66 85 GLU A CA 1
ATOM 697 C C . GLU A 1 85 ? 6.497 -35.025 9.430 1.00 59.66 85 GLU A C 1
ATOM 699 O O . GLU A 1 85 ? 5.718 -34.087 9.641 1.00 59.66 85 GLU A O 1
ATOM 704 N N . GLU A 1 86 ? 6.945 -35.797 10.424 1.00 52.59 86 GLU A N 1
ATOM 705 C CA . GLU A 1 86 ? 6.565 -35.643 11.821 1.00 52.59 86 GLU A CA 1
ATOM 706 C C . GLU A 1 86 ? 6.990 -34.271 12.364 1.00 52.59 86 GLU A C 1
ATOM 708 O O . GLU A 1 86 ? 8.094 -34.094 12.873 1.00 52.59 86 GLU A O 1
ATOM 713 N N . VAL A 1 87 ? 6.086 -33.287 12.327 1.00 63.97 87 VAL A N 1
ATOM 714 C CA . VAL A 1 87 ? 6.258 -32.023 13.056 1.00 63.97 87 VAL A CA 1
ATOM 715 C C . VAL A 1 87 ? 6.250 -32.306 14.572 1.00 63.97 87 VAL A C 1
ATOM 717 O O . VAL A 1 87 ? 5.179 -32.573 15.133 1.00 63.97 87 VAL A O 1
ATOM 720 N N . PRO A 1 88 ? 7.389 -32.215 15.299 1.00 56.38 88 PRO A N 1
ATOM 721 C CA . PRO A 1 88 ? 7.523 -32.807 16.641 1.00 56.38 88 PRO A CA 1
ATOM 722 C C . PRO A 1 88 ? 6.681 -32.147 17.751 1.00 56.38 88 PRO A C 1
ATOM 724 O O . PRO A 1 88 ? 6.708 -32.595 18.894 1.00 56.38 88 PRO A O 1
ATOM 727 N N . GLY A 1 89 ? 5.941 -31.071 17.458 1.00 61.16 89 GLY A N 1
ATOM 728 C CA . GLY A 1 89 ? 5.218 -30.277 18.462 1.00 61.16 89 GLY A CA 1
ATOM 729 C C . GLY A 1 89 ? 3.714 -30.101 18.238 1.00 61.16 89 GLY A C 1
ATOM 730 O O . GLY A 1 89 ? 2.992 -29.834 19.196 1.00 61.16 89 GLY A O 1
ATOM 731 N N . PHE A 1 90 ? 3.205 -30.265 17.014 1.00 61.00 90 PHE A N 1
ATOM 732 C CA . PHE A 1 90 ? 1.811 -29.909 16.703 1.00 61.00 90 PHE A CA 1
ATOM 733 C C . PHE A 1 90 ? 0.829 -31.091 16.813 1.00 61.00 90 PHE A C 1
ATOM 735 O O . PHE A 1 90 ? -0.316 -30.893 17.225 1.00 61.00 90 PHE A O 1
ATOM 742 N N . ARG A 1 91 ? 1.269 -32.339 16.574 1.00 61.06 91 ARG A N 1
ATOM 743 C CA . ARG A 1 91 ? 0.407 -33.542 16.694 1.00 61.06 91 ARG A CA 1
ATOM 744 C C . ARG A 1 91 ? 0.004 -33.853 18.144 1.00 61.06 91 ARG A C 1
ATOM 746 O O . ARG A 1 91 ? -1.121 -34.281 18.414 1.00 61.06 91 ARG A O 1
ATOM 753 N N . ILE A 1 92 ? 0.888 -33.581 19.105 1.00 64.12 92 ILE A N 1
ATO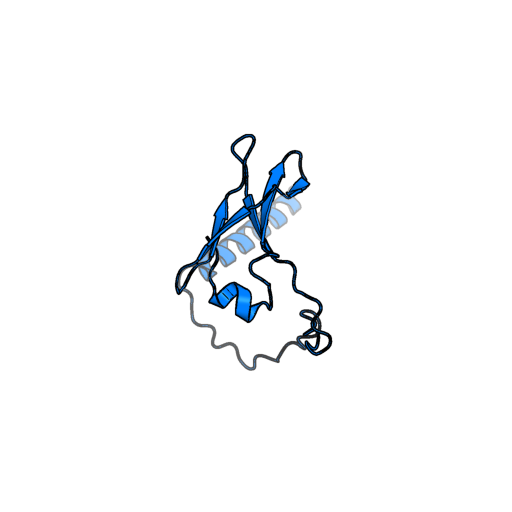M 754 C CA . ILE A 1 92 ? 0.610 -33.808 20.534 1.00 64.12 92 ILE A CA 1
ATOM 755 C C . ILE A 1 92 ? -0.445 -32.813 21.046 1.00 64.12 92 ILE A C 1
ATOM 757 O O . ILE A 1 92 ? -1.355 -33.199 21.778 1.00 64.12 92 ILE A O 1
ATOM 761 N N . LEU A 1 93 ? -0.385 -31.548 20.618 1.00 64.38 93 LEU A N 1
ATOM 762 C CA . LEU A 1 93 ? -1.351 -30.528 21.041 1.00 64.38 93 LEU A CA 1
ATOM 763 C C . LEU A 1 93 ? -2.762 -30.808 20.502 1.00 64.38 93 LEU A C 1
ATOM 765 O O . LEU A 1 93 ? -3.733 -30.709 21.254 1.00 64.38 93 LEU A O 1
ATOM 769 N N . MET A 1 94 ? -2.880 -31.225 19.237 1.00 72.38 94 MET A N 1
ATOM 770 C CA . MET A 1 94 ? -4.180 -31.550 18.637 1.00 72.38 94 MET A CA 1
ATOM 771 C C . MET A 1 94 ? -4.809 -32.811 19.247 1.00 72.38 94 MET A C 1
ATOM 773 O O . MET A 1 94 ? -6.004 -32.817 19.545 1.00 72.38 94 MET A O 1
ATOM 777 N N . SER A 1 95 ? -4.022 -33.859 19.514 1.00 70.06 95 SER A N 1
ATOM 778 C CA . SER A 1 95 ? -4.547 -35.092 20.127 1.00 70.06 95 SER A CA 1
ATOM 779 C C . SER A 1 95 ? -5.062 -34.878 21.558 1.00 70.06 95 SER A C 1
ATOM 781 O O . SER A 1 95 ? -6.141 -35.366 21.900 1.00 70.06 95 SER A O 1
ATOM 783 N N . LEU A 1 96 ? -4.368 -34.082 22.382 1.00 71.56 96 LEU A N 1
ATOM 784 C CA . LEU A 1 96 ? -4.842 -33.729 23.728 1.00 71.56 96 LEU A CA 1
ATOM 785 C C . LEU A 1 96 ? -6.132 -32.900 23.700 1.00 71.56 96 LEU A C 1
ATOM 787 O O . LEU A 1 96 ? -7.017 -33.113 24.533 1.00 71.56 96 LEU A O 1
ATOM 791 N N . PHE A 1 97 ? -6.267 -31.985 22.738 1.00 78.25 97 PHE A N 1
ATOM 792 C CA . PHE A 1 97 ? -7.478 -31.180 22.591 1.00 78.25 97 PHE A CA 1
ATOM 793 C C . PHE A 1 97 ? -8.700 -32.048 22.252 1.00 78.25 97 PHE A C 1
ATOM 795 O O . PHE A 1 97 ? -9.736 -31.936 22.909 1.00 78.25 97 PHE A O 1
ATOM 802 N N . VAL A 1 98 ? -8.564 -32.978 21.302 1.00 78.19 98 VAL A N 1
ATOM 803 C CA . VAL A 1 98 ? -9.656 -33.881 20.894 1.00 78.19 98 VAL A CA 1
ATOM 804 C C . VAL A 1 98 ? -10.089 -34.801 22.040 1.00 78.19 98 VAL A C 1
ATOM 806 O O . VAL A 1 98 ? -11.286 -34.930 22.307 1.00 78.19 98 VAL A O 1
ATOM 809 N N . VAL A 1 99 ? -9.138 -35.396 22.772 1.00 75.62 99 VAL A N 1
ATOM 810 C CA . VAL A 1 99 ? -9.449 -36.255 23.930 1.00 75.62 99 VAL A CA 1
ATOM 811 C C . VAL A 1 99 ? -10.133 -35.457 25.044 1.00 75.62 99 VAL A C 1
ATOM 813 O O . VAL A 1 99 ? -11.112 -35.932 25.620 1.00 75.62 99 VAL A O 1
ATOM 816 N N . SER A 1 100 ? -9.678 -34.231 25.317 1.00 80.25 100 SER A N 1
ATOM 817 C CA . SER A 1 100 ? -10.295 -33.343 26.312 1.00 80.25 100 SER A CA 1
ATOM 818 C C . SER A 1 100 ? -11.766 -33.047 25.985 1.00 80.25 100 SER A C 1
ATOM 820 O O . SER A 1 100 ? -12.638 -33.202 26.844 1.00 80.25 100 SER A O 1
ATOM 822 N N . VAL A 1 101 ? -12.075 -32.712 24.726 1.00 84.75 101 VAL A N 1
ATOM 823 C CA . VAL A 1 101 ? -13.454 -32.454 24.274 1.00 84.75 101 VAL A CA 1
ATOM 824 C C . VAL A 1 101 ? -14.333 -33.704 24.406 1.00 84.75 101 VAL A C 1
ATOM 826 O O . VAL A 1 101 ? -15.455 -33.611 24.908 1.00 84.75 101 VAL A O 1
ATOM 829 N N . LEU A 1 102 ? -13.824 -34.879 24.028 1.00 83.75 102 LEU A N 1
ATOM 830 C CA . LEU A 1 102 ? -14.543 -36.154 24.143 1.00 83.75 102 LEU A CA 1
ATOM 831 C C . LEU A 1 102 ? -14.861 -36.518 25.599 1.00 83.75 102 LEU A C 1
ATOM 833 O O . LEU A 1 102 ? -15.998 -36.873 25.911 1.00 83.75 102 LEU A O 1
ATOM 837 N N . VAL A 1 103 ? -13.890 -36.379 26.507 1.00 82.75 103 VAL A N 1
ATOM 838 C CA . VAL A 1 103 ? -14.090 -36.647 27.941 1.00 82.75 103 VAL A CA 1
ATOM 839 C C . VAL A 1 103 ? -15.128 -35.694 28.536 1.00 82.75 103 VAL A C 1
ATOM 841 O O . VAL A 1 103 ? -15.997 -36.132 29.291 1.00 82.75 103 VAL A O 1
ATOM 844 N N . LEU A 1 104 ? -15.097 -34.409 28.169 1.00 82.69 104 LEU A N 1
ATOM 845 C CA . LEU A 1 104 ? -16.085 -33.427 28.625 1.00 82.69 104 LEU A CA 1
ATOM 846 C C . LEU A 1 104 ? -17.491 -33.708 28.073 1.00 82.69 104 LEU A C 1
ATOM 848 O O . LEU A 1 104 ? -18.472 -33.559 28.805 1.00 82.69 104 LEU A O 1
ATOM 852 N N . ALA A 1 105 ? -17.605 -34.139 26.814 1.00 78.25 105 ALA A N 1
ATOM 853 C CA . ALA A 1 105 ? -18.881 -34.493 26.194 1.00 78.25 105 ALA A CA 1
ATOM 854 C C . ALA A 1 105 ? -19.506 -35.741 26.842 1.00 78.25 105 ALA A C 1
ATOM 856 O O . ALA A 1 105 ? -20.678 -35.725 27.220 1.00 78.25 105 ALA A O 1
ATOM 857 N N . ILE A 1 106 ? -18.709 -36.793 27.052 1.00 78.56 106 ILE A N 1
ATOM 858 C CA . ILE A 1 106 ? -19.155 -38.033 27.707 1.00 78.56 106 ILE A CA 1
ATOM 859 C C . ILE A 1 106 ? -19.471 -37.780 29.188 1.00 78.56 106 ILE A C 1
ATOM 861 O O . ILE A 1 106 ? -20.464 -38.287 29.714 1.00 78.56 106 ILE A O 1
ATOM 865 N N . GLY A 1 107 ? -18.658 -36.963 29.863 1.00 73.69 107 GLY A N 1
ATOM 866 C CA . GLY A 1 107 ? -18.878 -36.561 31.250 1.00 73.69 107 GLY A CA 1
ATOM 867 C C . GLY A 1 107 ? -20.189 -35.796 31.433 1.00 73.69 107 GLY A C 1
ATOM 868 O O . GLY A 1 107 ? -20.958 -36.121 32.332 1.00 73.69 107 GLY A O 1
ATOM 869 N N . ARG A 1 108 ? -20.501 -34.842 30.546 1.00 70.94 108 ARG A N 1
ATOM 870 C CA . ARG A 1 108 ? -21.789 -34.126 30.563 1.00 70.94 108 ARG A CA 1
ATOM 871 C C . ARG A 1 108 ? -22.988 -35.035 30.299 1.00 70.94 108 ARG A C 1
ATOM 873 O O . ARG A 1 108 ? -24.048 -34.796 30.862 1.00 70.94 108 ARG A O 1
ATOM 880 N N . PHE A 1 109 ? -22.824 -36.077 29.487 1.00 68.75 109 PHE A N 1
ATOM 881 C CA . PHE A 1 109 ? -23.903 -37.012 29.168 1.00 68.75 109 PHE A CA 1
ATOM 882 C C . PHE A 1 109 ? -24.244 -37.972 30.323 1.00 68.75 109 PHE A C 1
ATOM 884 O O . PHE A 1 109 ? -25.378 -38.417 30.430 1.00 68.75 109 PHE A O 1
ATOM 891 N N . ARG A 1 110 ? -23.292 -38.287 31.213 1.00 65.69 110 ARG A N 1
ATOM 892 C CA . ARG A 1 110 ? -23.520 -39.198 32.357 1.00 65.69 110 ARG A CA 1
ATOM 893 C C . ARG A 1 110 ? -24.157 -38.552 33.592 1.00 65.69 110 ARG A C 1
ATOM 895 O O . ARG A 1 110 ? -24.503 -39.286 34.512 1.00 65.69 110 ARG A O 1
ATOM 902 N N . TYR A 1 111 ? -24.269 -37.225 33.638 1.00 60.38 111 TYR A N 1
ATOM 903 C CA . TYR A 1 111 ? -24.747 -36.478 34.812 1.00 60.38 111 TYR A CA 1
ATOM 904 C C . TYR A 1 111 ? -26.048 -35.688 34.574 1.00 60.38 111 TYR A C 1
ATOM 906 O O . TYR A 1 111 ? -26.414 -34.879 35.424 1.00 60.38 111 TYR A O 1
ATOM 914 N N . ASN A 1 112 ? -26.746 -35.943 33.463 1.00 52.94 112 ASN A N 1
ATOM 915 C CA . ASN A 1 112 ? -28.116 -35.478 33.215 1.00 52.94 112 ASN A CA 1
ATOM 916 C C . ASN A 1 112 ? -29.102 -36.647 33.257 1.00 52.94 112 ASN A C 1
ATOM 918 O O . ASN A 1 112 ? -28.713 -37.749 32.807 1.00 52.94 112 ASN A O 1
#

pLDDT: mean 80.83, std 18.37, range [45.41, 98.38]